Protein AF-V4Y9B8-F1 (afdb_monomer)

Sequence (144 aa):
MSGVIPLRSAVPSPQPTLTALTARNLDPNSALETAGVDHTDTDTQGETYLAVGPAAFPVFPDGAADLPHILSVPAREVNRDHAAVTVESRLTTAADVAIASDDDVRVETLLNVCFDLETWADVDVTGIRDQLEDESLDYSDGDH

Solvent-accessible surface area (backbone atoms only — not comparable to full-atom values): 9591 Å² total; per-residue (Å²): 140,83,85,83,80,87,91,81,85,84,86,75,85,84,84,86,79,96,78,71,88,80,64,84,85,65,63,83,69,64,65,61,81,62,77,78,70,83,45,70,48,63,50,101,85,69,52,77,42,81,51,81,56,98,67,73,65,86,63,79,60,92,73,52,87,47,47,68,65,71,65,66,58,80,86,78,89,72,67,57,69,63,49,44,57,53,47,51,58,51,48,52,56,50,48,56,52,22,63,78,62,72,36,61,72,53,37,56,52,49,46,54,49,39,55,48,33,46,71,74,64,77,38,91,45,62,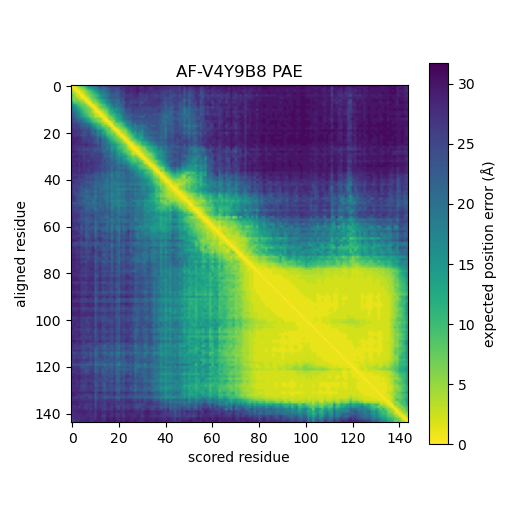75,60,38,53,56,44,48,56,57,59,48,60,64,67,79,71,78,135

Structure (mmCIF, N/CA/C/O backbone):
data_AF-V4Y9B8-F1
#
_entry.id   AF-V4Y9B8-F1
#
loop_
_atom_site.group_PDB
_atom_site.id
_atom_site.type_symbol
_atom_site.label_atom_id
_atom_site.label_alt_id
_atom_site.label_comp_id
_atom_site.label_asym_id
_atom_site.label_entity_id
_atom_site.label_seq_id
_atom_site.pdbx_PDB_ins_code
_atom_site.Cartn_x
_atom_site.Cartn_y
_atom_site.Cartn_z
_atom_site.occupancy
_atom_site.B_iso_or_equiv
_atom_site.auth_seq_id
_atom_site.auth_comp_id
_atom_site.auth_asym_id
_atom_site.auth_atom_id
_atom_site.pdbx_PDB_model_num
ATOM 1 N N . MET A 1 1 ? 37.904 -0.578 22.289 1.00 38.41 1 MET A N 1
ATOM 2 C CA . MET A 1 1 ? 37.659 0.491 21.299 1.00 38.41 1 MET A CA 1
ATOM 3 C C . MET A 1 1 ? 36.557 -0.004 20.381 1.00 38.41 1 MET A C 1
ATOM 5 O O . MET A 1 1 ? 36.817 -0.911 19.609 1.00 38.41 1 MET A O 1
ATOM 9 N N . SER A 1 2 ? 35.330 0.489 20.555 1.00 39.59 2 SER A N 1
ATOM 10 C CA . SER A 1 2 ? 34.170 0.106 19.739 1.00 39.59 2 SER A CA 1
ATOM 11 C C . SER A 1 2 ? 33.656 1.378 19.073 1.00 39.59 2 SER A C 1
ATOM 13 O O . SER A 1 2 ? 33.243 2.299 19.775 1.00 39.59 2 SER A O 1
ATOM 15 N N . GLY A 1 3 ? 33.810 1.479 17.753 1.00 41.56 3 GLY A N 1
ATOM 16 C CA . GLY A 1 3 ? 33.375 2.629 16.963 1.00 41.56 3 GLY A CA 1
ATOM 17 C C . GLY A 1 3 ? 31.967 2.390 16.436 1.00 41.56 3 GLY A C 1
ATOM 18 O O . GLY A 1 3 ? 31.754 1.475 15.647 1.00 41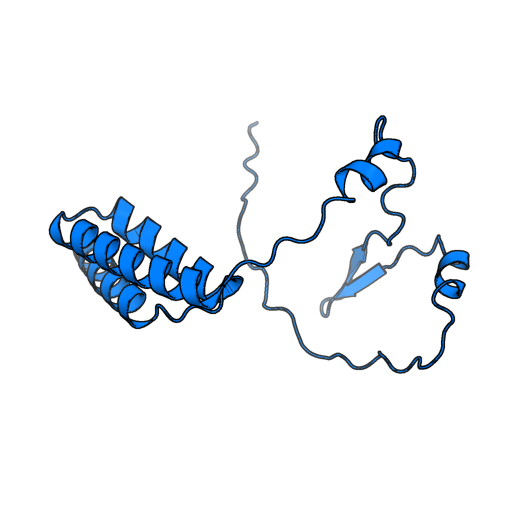.56 3 GLY A O 1
ATOM 19 N N . VAL A 1 4 ? 31.017 3.196 16.900 1.00 40.69 4 VAL A N 1
ATOM 20 C CA . VAL A 1 4 ? 29.637 3.244 16.410 1.00 40.69 4 VAL A CA 1
ATOM 21 C C . VAL A 1 4 ? 29.622 4.097 15.141 1.00 40.69 4 VAL A C 1
ATOM 23 O O . VAL A 1 4 ? 30.050 5.248 15.183 1.00 40.69 4 VAL A O 1
ATOM 26 N N . ILE A 1 5 ? 29.148 3.551 14.020 1.00 40.25 5 ILE A N 1
ATOM 27 C CA . ILE A 1 5 ? 28.872 4.323 12.800 1.00 40.25 5 ILE A CA 1
ATOM 28 C C . ILE A 1 5 ? 27.400 4.760 12.863 1.00 40.25 5 ILE A C 1
ATOM 30 O O . ILE A 1 5 ? 26.530 3.886 12.884 1.00 40.25 5 ILE A O 1
ATOM 34 N N . PRO A 1 6 ? 27.077 6.064 12.912 1.00 44.88 6 PRO A N 1
ATOM 35 C CA . PRO A 1 6 ? 25.692 6.512 12.861 1.00 44.88 6 PRO A CA 1
ATOM 36 C C . PRO A 1 6 ? 25.162 6.445 11.418 1.00 44.88 6 PRO A C 1
ATOM 38 O O . PRO A 1 6 ? 25.593 7.190 10.544 1.00 44.88 6 PRO A O 1
ATOM 41 N N . LEU A 1 7 ? 24.206 5.546 11.178 1.00 47.69 7 LEU A N 1
ATOM 42 C CA . LEU A 1 7 ? 23.386 5.473 9.964 1.00 47.69 7 LEU A CA 1
ATOM 43 C C . LEU A 1 7 ? 22.133 6.333 10.155 1.00 47.69 7 LEU A C 1
ATOM 45 O O . LEU A 1 7 ? 21.144 5.814 10.666 1.00 47.69 7 LEU A O 1
ATOM 49 N N . ARG A 1 8 ? 22.206 7.630 9.818 1.00 51.69 8 ARG A N 1
ATOM 50 C CA . ARG A 1 8 ? 21.090 8.506 9.379 1.00 51.69 8 ARG A CA 1
ATOM 51 C C . ARG A 1 8 ? 21.428 9.982 9.581 1.00 51.69 8 ARG A C 1
ATOM 53 O O . ARG A 1 8 ? 21.512 10.425 10.719 1.00 51.69 8 ARG A O 1
ATOM 60 N N . SER A 1 9 ? 21.563 10.740 8.494 1.00 39.38 9 SER A N 1
ATOM 61 C CA . SER A 1 9 ? 20.891 12.040 8.363 1.00 39.38 9 SER A CA 1
ATOM 62 C C . SER A 1 9 ? 21.044 12.611 6.949 1.00 39.38 9 SER A C 1
ATOM 64 O O . SER A 1 9 ? 22.152 12.674 6.426 1.00 39.38 9 SER A O 1
ATOM 66 N N . ALA A 1 10 ? 19.908 13.058 6.409 1.00 43.06 10 ALA A N 1
ATOM 67 C CA . ALA A 1 10 ? 19.720 14.016 5.319 1.00 43.06 10 ALA A CA 1
ATOM 68 C C . ALA A 1 10 ? 20.201 13.630 3.905 1.00 43.06 10 ALA A C 1
ATOM 70 O O . ALA A 1 10 ? 21.285 14.006 3.470 1.00 43.06 10 ALA A O 1
ATOM 71 N N . VAL A 1 11 ? 19.310 12.998 3.130 1.00 40.59 11 VAL A N 1
ATOM 72 C CA . VAL A 1 11 ? 19.284 13.168 1.667 1.00 40.59 11 VAL A CA 1
ATOM 73 C C . VAL A 1 11 ? 18.442 14.419 1.380 1.00 40.59 11 VAL A C 1
ATOM 75 O O . VAL A 1 11 ? 17.234 14.380 1.611 1.00 40.59 11 VAL A O 1
ATOM 78 N N . PRO A 1 12 ? 19.027 15.543 0.933 1.00 41.69 12 PRO A N 1
ATOM 79 C CA . PRO A 1 12 ? 18.244 16.648 0.397 1.00 41.69 12 PRO A CA 1
ATOM 80 C C . PRO A 1 12 ? 17.585 16.220 -0.921 1.00 41.69 12 PRO A C 1
ATOM 82 O O . PRO A 1 12 ? 18.183 15.512 -1.733 1.00 41.69 12 PRO A O 1
ATOM 85 N N . SER A 1 13 ? 16.337 16.641 -1.117 1.00 34.06 13 SER A N 1
ATOM 86 C CA . SER A 1 13 ? 15.506 16.336 -2.282 1.00 34.06 13 SER A CA 1
ATOM 87 C C . SER A 1 13 ? 16.245 16.637 -3.595 1.00 34.06 13 SER A C 1
ATOM 89 O O . SER A 1 13 ? 16.725 17.762 -3.764 1.00 34.06 13 SER A O 1
ATOM 91 N N . PRO A 1 14 ? 16.336 15.699 -4.554 1.00 48.22 14 PRO A N 1
ATOM 92 C CA . PRO A 1 14 ? 16.915 16.015 -5.844 1.00 48.22 14 PRO A CA 1
ATOM 93 C C . PRO A 1 14 ? 15.893 16.727 -6.754 1.00 48.22 14 PRO A C 1
ATOM 95 O O . PRO A 1 14 ? 14.748 16.295 -6.872 1.00 48.22 14 PRO A O 1
ATOM 98 N N . GLN A 1 15 ? 16.411 17.723 -7.490 1.00 46.97 15 GLN A N 1
ATOM 99 C CA . GLN A 1 15 ? 15.948 18.290 -8.777 1.00 46.97 15 GLN A CA 1
ATOM 100 C 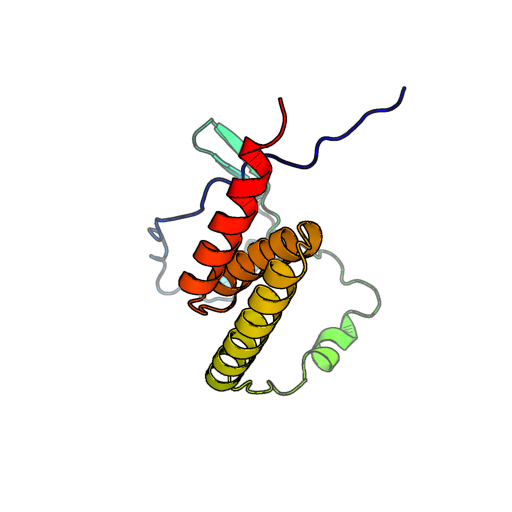C . GLN A 1 15 ? 15.054 19.554 -8.724 1.00 46.97 15 GLN A C 1
ATOM 102 O O . GLN A 1 15 ? 14.276 19.703 -7.786 1.00 46.97 15 GLN A O 1
ATOM 107 N N . PRO A 1 16 ? 15.118 20.476 -9.724 1.00 44.78 16 PRO A N 1
ATOM 108 C CA . PRO A 1 16 ? 15.600 20.280 -11.101 1.00 44.78 16 PRO A CA 1
ATOM 109 C C . PRO A 1 16 ? 16.668 21.293 -11.567 1.00 44.78 16 PRO A C 1
ATOM 111 O O . PRO A 1 16 ? 16.696 22.455 -11.177 1.00 44.78 16 PRO A O 1
ATOM 114 N N . THR A 1 17 ? 17.529 20.910 -12.507 1.00 32.59 17 THR A N 1
ATOM 115 C CA . THR A 1 17 ? 17.330 21.383 -13.883 1.00 32.59 17 THR A CA 1
ATOM 116 C C . THR A 1 17 ? 17.994 20.457 -14.897 1.00 32.59 17 THR A C 1
ATOM 118 O O . THR A 1 17 ? 19.209 20.416 -15.067 1.00 32.59 17 THR A O 1
ATOM 121 N N . LEU A 1 18 ? 17.123 19.779 -15.644 1.00 36.59 18 LEU A N 1
ATOM 122 C CA . LEU A 1 18 ? 17.330 19.261 -16.993 1.00 36.59 18 LEU A CA 1
ATOM 123 C C . LEU A 1 18 ? 17.711 20.399 -17.961 1.00 36.59 18 LEU A C 1
ATOM 125 O O . LEU A 1 18 ? 16.950 20.740 -18.863 1.00 36.59 18 LEU A O 1
ATOM 129 N N . THR A 1 19 ? 18.886 20.999 -17.796 1.00 36.19 19 THR A N 1
ATOM 130 C CA . THR A 1 19 ? 19.392 22.030 -18.714 1.00 36.19 19 THR A CA 1
ATOM 131 C C . THR A 1 19 ? 20.750 21.620 -19.262 1.00 36.19 19 THR A C 1
ATOM 133 O O . THR A 1 19 ? 21.713 22.362 -19.159 1.00 36.19 19 THR A O 1
ATOM 136 N N . ALA A 1 20 ? 20.839 20.422 -19.844 1.00 34.44 20 ALA A N 1
ATOM 137 C CA . ALA A 1 20 ? 21.904 20.102 -20.800 1.00 34.44 20 ALA A CA 1
ATOM 138 C C . ALA A 1 20 ? 21.630 18.847 -21.651 1.00 34.44 20 ALA A C 1
ATOM 140 O O . ALA A 1 20 ? 22.564 18.269 -22.193 1.00 34.44 20 ALA A O 1
ATOM 141 N N . LEU A 1 21 ? 20.373 18.431 -21.873 1.00 28.78 21 LEU A N 1
ATOM 142 C CA . LEU A 1 21 ? 20.070 17.472 -22.953 1.00 28.78 21 LEU A CA 1
ATOM 143 C C . LEU A 1 21 ? 20.004 18.184 -24.322 1.00 28.78 21 LEU A C 1
ATOM 145 O O . LEU A 1 21 ? 19.149 17.914 -25.161 1.00 28.78 21 LEU A O 1
ATOM 149 N N . THR A 1 22 ? 20.907 19.137 -24.551 1.00 37.03 22 THR A N 1
ATOM 150 C CA . THR A 1 22 ? 21.158 19.768 -25.851 1.00 37.03 22 THR A CA 1
ATOM 151 C C . THR A 1 22 ? 22.438 19.207 -26.450 1.00 37.03 22 THR A C 1
ATOM 153 O O . THR A 1 22 ? 23.356 19.932 -26.807 1.00 37.03 22 THR A O 1
ATOM 156 N N . ALA A 1 23 ? 22.468 17.891 -26.605 1.00 37.59 23 ALA A N 1
ATOM 157 C CA . ALA A 1 23 ? 23.236 17.244 -27.654 1.00 37.59 23 ALA A CA 1
ATOM 158 C C . ALA A 1 23 ? 22.269 16.331 -28.406 1.00 37.59 23 ALA A C 1
ATOM 160 O O . ALA A 1 23 ? 22.270 15.109 -28.281 1.00 37.59 23 ALA A O 1
ATOM 161 N N . ARG A 1 24 ? 21.364 16.961 -29.164 1.00 40.53 24 ARG A N 1
ATOM 162 C CA . ARG A 1 24 ? 20.661 16.254 -30.229 1.00 40.53 24 ARG A CA 1
ATOM 163 C C . ARG A 1 24 ? 21.732 15.695 -31.164 1.00 40.53 24 ARG A C 1
ATOM 165 O O . ARG A 1 24 ? 22.472 16.474 -31.755 1.00 40.53 24 ARG A O 1
ATOM 172 N N . ASN A 1 25 ? 21.732 14.374 -31.314 1.00 45.44 25 ASN A N 1
ATOM 173 C CA . ASN A 1 25 ? 22.509 13.619 -32.294 1.00 45.44 25 ASN A CA 1
ATOM 174 C C . ASN A 1 25 ? 23.978 13.345 -31.928 1.00 45.44 25 ASN A C 1
ATOM 176 O O . ASN A 1 25 ? 24.889 13.693 -32.675 1.00 45.44 25 ASN A O 1
ATOM 180 N N . LEU A 1 26 ? 24.201 12.670 -30.800 1.00 44.50 26 LEU A N 1
ATOM 181 C CA . LEU A 1 26 ? 25.376 11.815 -30.658 1.00 44.50 26 LEU A CA 1
ATOM 182 C C . LEU A 1 26 ? 24.919 10.370 -30.818 1.00 44.50 26 LEU A C 1
ATOM 184 O O . LEU A 1 26 ? 23.963 9.935 -30.177 1.00 44.50 26 LEU A O 1
ATOM 188 N N . ASP A 1 27 ? 25.594 9.665 -31.718 1.00 44.25 27 ASP A N 1
ATOM 189 C CA . ASP A 1 27 ? 25.468 8.227 -31.899 1.00 44.25 27 ASP A CA 1
ATOM 190 C C . ASP A 1 27 ? 25.595 7.569 -30.511 1.00 44.25 27 ASP A C 1
ATOM 192 O O . ASP A 1 27 ? 26.590 7.839 -29.829 1.00 44.25 27 ASP A O 1
ATOM 196 N N . PRO A 1 28 ? 24.636 6.756 -30.034 1.00 46.44 28 PRO A N 1
ATOM 197 C CA . PRO A 1 28 ? 24.682 6.190 -28.681 1.00 46.44 28 PRO A CA 1
ATOM 198 C C . PRO A 1 28 ? 25.938 5.336 -28.433 1.00 46.44 28 PRO A C 1
ATOM 200 O O . PRO A 1 28 ? 26.329 5.143 -27.286 1.00 46.44 28 PRO A O 1
ATOM 203 N N . ASN A 1 29 ? 26.618 4.894 -29.499 1.00 43.62 29 ASN A N 1
ATOM 204 C CA . ASN A 1 29 ? 27.901 4.192 -29.424 1.00 43.62 29 ASN A CA 1
ATOM 205 C C . ASN A 1 29 ? 29.142 5.099 -29.358 1.00 43.62 29 ASN A C 1
ATOM 207 O O . ASN A 1 29 ? 30.217 4.616 -29.017 1.00 43.62 29 ASN A O 1
ATOM 211 N N . SER A 1 30 ? 29.031 6.400 -29.640 1.00 44.75 30 SER A N 1
ATOM 212 C CA . SER A 1 30 ? 30.165 7.337 -29.549 1.00 44.75 30 SER A CA 1
ATOM 213 C C . SER A 1 30 ? 30.600 7.624 -28.107 1.00 44.75 30 SER A C 1
ATOM 215 O O . SER A 1 30 ? 31.757 7.953 -27.862 1.00 44.75 30 SER A O 1
ATOM 217 N N . ALA A 1 31 ? 29.708 7.417 -27.133 1.00 42.44 31 ALA A N 1
ATOM 218 C CA . ALA A 1 31 ? 30.040 7.488 -25.710 1.00 42.44 31 ALA A CA 1
ATOM 219 C C . ALA A 1 31 ? 30.926 6.315 -25.242 1.00 42.44 31 ALA A C 1
ATOM 221 O O . ALA A 1 31 ? 31.536 6.400 -24.178 1.00 42.44 31 ALA A O 1
ATOM 222 N N . LEU A 1 32 ? 31.024 5.234 -26.028 1.00 43.84 32 LEU A N 1
ATOM 223 C CA . LEU A 1 32 ? 31.776 4.036 -25.654 1.00 43.84 32 LEU A CA 1
ATOM 224 C C . LEU A 1 32 ? 33.298 4.213 -25.808 1.00 43.84 32 LEU A C 1
ATOM 226 O O . LEU A 1 32 ? 34.055 3.553 -25.103 1.00 43.84 32 LEU A O 1
ATOM 230 N N . GLU A 1 33 ? 33.765 5.121 -26.674 1.00 40.38 33 GLU A N 1
ATOM 231 C CA . GLU A 1 33 ? 35.210 5.355 -26.867 1.00 40.38 33 GLU A CA 1
ATOM 232 C C . GLU A 1 33 ? 35.849 6.236 -25.777 1.00 40.38 33 GLU A C 1
ATOM 234 O O . GLU A 1 33 ? 37.070 6.268 -25.647 1.00 40.38 33 GLU A O 1
ATOM 239 N N . THR A 1 34 ? 35.043 6.877 -24.924 1.00 41.66 34 THR A N 1
ATOM 240 C CA . THR A 1 34 ? 35.506 7.686 -23.776 1.00 41.66 34 THR A CA 1
ATOM 241 C C . THR A 1 34 ? 35.374 6.900 -22.460 1.00 41.66 34 THR A C 1
ATOM 243 O O . THR A 1 34 ? 35.066 7.438 -21.400 1.00 41.66 34 THR A O 1
ATOM 246 N N . ALA A 1 35 ? 35.573 5.581 -22.497 1.00 43.62 35 ALA A N 1
ATOM 247 C CA . ALA A 1 35 ? 35.516 4.721 -21.315 1.00 43.62 35 ALA A CA 1
ATOM 248 C C . ALA A 1 35 ? 36.812 4.832 -20.490 1.00 43.62 35 ALA A C 1
ATOM 250 O O . ALA A 1 35 ? 37.677 3.961 -20.524 1.00 43.62 35 ALA A O 1
ATOM 251 N N . GLY A 1 36 ? 36.971 5.938 -19.768 1.00 45.53 36 GLY A N 1
ATOM 252 C CA . GLY A 1 36 ? 38.106 6.117 -18.858 1.00 45.53 36 GLY A CA 1
ATOM 253 C C . GLY A 1 36 ? 38.196 7.475 -18.171 1.00 45.53 36 GLY A C 1
ATOM 254 O O . GLY A 1 36 ? 39.222 7.767 -17.564 1.00 45.53 36 GLY A O 1
ATOM 255 N N . VAL A 1 37 ? 37.170 8.321 -18.279 1.00 46.16 37 VAL A N 1
ATOM 256 C CA . VAL A 1 37 ? 37.163 9.616 -17.597 1.00 46.16 37 VAL A CA 1
ATOM 257 C C . VAL A 1 37 ? 36.428 9.446 -16.276 1.00 46.16 37 VAL A C 1
ATOM 259 O O . VAL A 1 37 ? 35.223 9.211 -16.256 1.00 46.16 37 VAL A O 1
ATOM 262 N N . ASP A 1 38 ? 37.189 9.523 -15.189 1.00 51.84 38 ASP A N 1
ATOM 263 C CA . ASP A 1 38 ? 36.686 9.704 -13.832 1.00 51.84 38 ASP A CA 1
ATOM 264 C C . ASP A 1 38 ? 35.742 10.917 -13.819 1.00 51.84 38 ASP A C 1
ATOM 266 O O . ASP A 1 38 ? 36.167 12.039 -14.111 1.00 51.84 38 ASP A O 1
ATOM 270 N N . HIS A 1 39 ? 34.442 10.696 -13.606 1.00 55.44 39 HIS A N 1
ATOM 271 C CA . HIS A 1 39 ? 33.479 11.791 -13.573 1.00 55.44 39 HIS A CA 1
ATOM 272 C C . HIS A 1 39 ? 33.460 12.362 -12.159 1.00 55.44 39 HIS A C 1
ATOM 274 O O . HIS A 1 39 ? 32.738 11.883 -11.284 1.00 55.44 39 HIS A O 1
ATOM 280 N N . THR A 1 40 ? 34.307 13.365 -11.942 1.00 52.41 40 THR A N 1
ATOM 281 C CA . THR A 1 40 ? 34.297 14.169 -10.725 1.00 52.41 40 THR A CA 1
ATOM 282 C C . THR A 1 40 ? 33.184 15.202 -10.832 1.00 52.41 40 THR A C 1
ATOM 284 O O . THR A 1 40 ? 33.325 16.182 -11.569 1.00 52.41 40 THR A O 1
ATOM 287 N N . ASP A 1 41 ? 32.087 14.982 -10.116 1.00 57.50 41 ASP A N 1
ATOM 288 C CA . ASP A 1 41 ? 31.072 16.015 -9.916 1.00 57.50 41 ASP A CA 1
ATOM 289 C C . ASP A 1 41 ? 31.427 16.812 -8.657 1.00 57.50 41 ASP A C 1
ATOM 291 O O . ASP A 1 41 ? 31.969 16.258 -7.699 1.00 57.50 41 ASP A O 1
ATOM 295 N N . THR A 1 42 ? 31.197 18.120 -8.662 1.00 55.00 42 THR A N 1
ATOM 296 C CA . THR A 1 42 ? 31.521 18.984 -7.518 1.00 55.00 42 THR A CA 1
ATOM 297 C C . THR A 1 42 ? 30.247 19.631 -7.016 1.00 55.00 42 THR A C 1
ATOM 299 O O . THR A 1 42 ? 29.537 20.267 -7.796 1.00 55.00 42 THR A O 1
ATOM 302 N N . ASP A 1 43 ? 29.944 19.482 -5.728 1.00 62.22 43 ASP A N 1
ATOM 303 C CA . ASP A 1 43 ? 28.744 20.101 -5.173 1.00 62.22 43 ASP A CA 1
ATOM 304 C C . ASP A 1 43 ? 28.884 21.625 -5.026 1.00 62.22 43 ASP A C 1
ATOM 306 O O . ASP A 1 43 ? 29.931 22.239 -5.252 1.00 62.22 43 ASP A O 1
ATOM 310 N N . THR A 1 44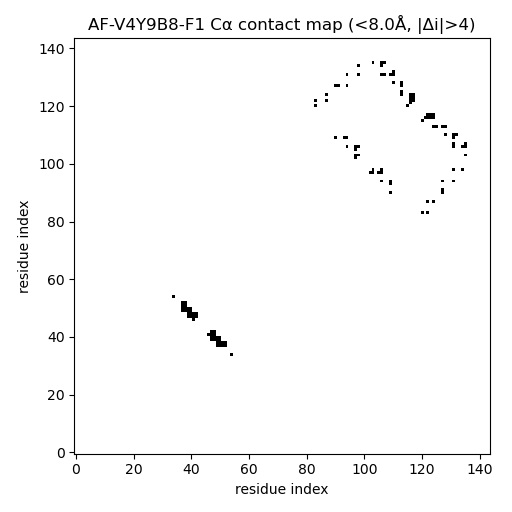 ? 27.797 22.264 -4.599 1.00 58.22 44 THR A N 1
ATOM 311 C CA . THR A 1 44 ? 27.745 23.712 -4.361 1.00 58.22 44 THR A CA 1
ATOM 312 C C . THR A 1 44 ? 28.676 24.205 -3.247 1.00 58.22 44 THR A C 1
ATOM 314 O O . THR A 1 44 ? 28.851 25.415 -3.109 1.00 58.22 44 THR A O 1
ATOM 317 N N . GLN A 1 45 ? 29.249 23.304 -2.445 1.00 69.56 45 GLN A N 1
ATOM 318 C CA . GLN A 1 45 ? 30.212 23.603 -1.384 1.00 69.56 45 GLN A CA 1
ATOM 319 C C . GLN A 1 45 ? 31.661 23.284 -1.790 1.00 69.56 45 GLN A C 1
ATOM 321 O O . GLN A 1 45 ? 32.579 23.543 -1.012 1.00 69.56 45 GLN A O 1
ATOM 326 N N . GLY A 1 46 ? 31.889 22.821 -3.024 1.00 63.44 46 GLY A N 1
ATOM 327 C CA . GLY A 1 46 ? 33.222 22.531 -3.549 1.00 63.44 46 GLY A CA 1
ATOM 328 C C . GLY A 1 46 ? 33.722 21.120 -3.240 1.00 63.44 46 GLY A C 1
ATOM 329 O O . GLY A 1 46 ? 34.889 20.829 -3.512 1.00 63.44 46 GLY A O 1
ATOM 330 N N . GLU A 1 47 ? 32.874 20.248 -2.694 1.00 71.12 47 GLU A N 1
ATOM 331 C CA . GLU A 1 47 ? 33.233 18.863 -2.396 1.00 71.12 47 GLU A CA 1
ATOM 332 C C . GLU A 1 47 ? 33.192 18.023 -3.673 1.00 71.12 47 GLU A C 1
ATOM 334 O O . GLU A 1 47 ? 32.225 18.061 -4.435 1.00 71.12 47 GLU A O 1
ATOM 339 N N . THR A 1 48 ? 34.269 17.279 -3.928 1.00 75.88 48 THR A N 1
ATOM 340 C CA . THR A 1 48 ? 34.417 16.454 -5.135 1.00 75.88 48 THR A CA 1
ATOM 341 C C . THR A 1 48 ? 33.902 15.038 -4.885 1.00 75.88 48 THR A C 1
ATOM 343 O O . THR A 1 48 ? 34.426 14.321 -4.032 1.00 75.88 48 THR A O 1
ATOM 346 N N . TYR A 1 49 ? 32.924 14.609 -5.678 1.00 68.25 49 TYR A N 1
ATOM 347 C CA . TYR A 1 49 ? 32.327 13.279 -5.644 1.00 68.25 49 TYR A CA 1
ATOM 348 C C . TYR A 1 49 ? 32.723 12.481 -6.887 1.00 68.25 49 TYR A C 1
ATOM 350 O O . TYR A 1 49 ? 32.617 12.968 -8.011 1.00 68.25 49 TYR A O 1
ATOM 358 N N . LEU A 1 50 ? 33.152 11.232 -6.689 1.00 73.62 50 LEU A N 1
ATOM 359 C CA . LEU A 1 50 ? 33.360 10.288 -7.786 1.00 73.62 50 LEU A CA 1
ATOM 360 C C . LEU A 1 50 ? 32.058 9.540 -8.073 1.00 73.62 50 LEU A C 1
ATOM 362 O O . LEU A 1 50 ? 31.585 8.763 -7.239 1.00 73.62 50 LEU A O 1
ATOM 366 N N . ALA A 1 51 ? 31.513 9.725 -9.273 1.00 68.69 51 ALA A N 1
ATOM 367 C CA . ALA A 1 51 ? 30.467 8.858 -9.797 1.00 68.69 51 ALA A CA 1
ATOM 368 C C . ALA A 1 51 ? 31.105 7.727 -10.612 1.00 68.69 51 ALA A C 1
ATOM 370 O O . ALA A 1 51 ? 31.875 7.966 -11.544 1.00 68.69 51 ALA A O 1
ATOM 371 N N . VAL A 1 52 ? 30.768 6.476 -10.289 1.00 75.31 52 VAL A N 1
ATOM 372 C CA . VAL A 1 52 ? 31.225 5.347 -11.103 1.00 75.31 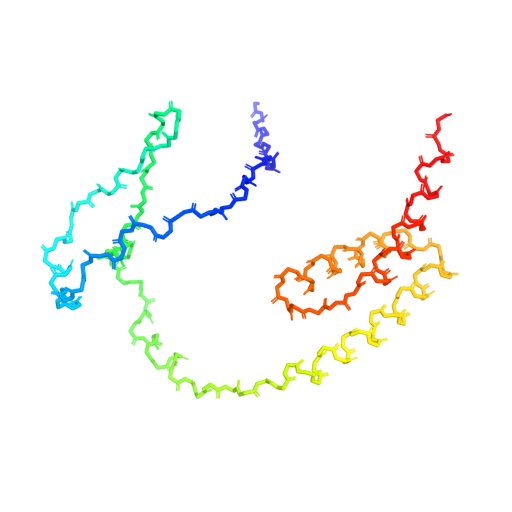52 VAL A CA 1
ATOM 373 C C . VAL A 1 52 ? 30.473 5.374 -12.433 1.00 75.31 52 VAL A C 1
ATOM 375 O O . VAL A 1 52 ? 29.244 5.359 -12.465 1.00 75.31 52 VAL A O 1
ATOM 378 N N . GLY A 1 53 ? 31.217 5.426 -13.538 1.00 66.62 53 GLY A N 1
ATOM 379 C CA . GLY A 1 53 ? 30.646 5.388 -14.882 1.00 66.62 53 GLY A CA 1
ATOM 380 C C . GLY A 1 53 ? 29.948 4.055 -15.207 1.00 66.62 53 GLY A C 1
ATOM 381 O O . GLY A 1 53 ? 30.077 3.078 -14.469 1.00 66.62 53 GLY A O 1
ATOM 382 N N . PRO A 1 54 ? 29.255 3.958 -16.357 1.00 62.56 54 PRO A N 1
ATOM 383 C CA . PRO A 1 54 ? 28.484 2.770 -16.758 1.00 62.56 54 PRO A CA 1
ATOM 384 C C . PRO A 1 54 ? 29.318 1.480 -16.900 1.00 62.56 54 PRO A C 1
ATOM 386 O O . PRO A 1 54 ? 28.760 0.389 -16.950 1.00 62.56 54 PRO A O 1
ATOM 389 N N . ALA A 1 55 ? 30.651 1.586 -16.916 1.00 60.75 55 ALA A N 1
ATOM 390 C CA . ALA A 1 55 ? 31.593 0.467 -16.876 1.00 60.75 55 ALA A CA 1
ATOM 391 C C . ALA A 1 55 ? 31.990 0.038 -15.443 1.00 60.75 55 ALA A C 1
ATOM 393 O O . ALA A 1 55 ? 33.037 -0.577 -15.252 1.00 60.75 55 ALA A O 1
ATOM 394 N N . ALA A 1 56 ? 31.166 0.340 -14.431 1.00 68.69 56 ALA A N 1
ATOM 395 C CA . ALA A 1 56 ? 31.382 -0.008 -13.019 1.00 68.69 56 ALA A CA 1
ATOM 396 C C . ALA A 1 56 ? 31.653 -1.503 -12.750 1.00 68.69 56 ALA A C 1
ATOM 398 O O . ALA A 1 56 ? 32.166 -1.854 -11.689 1.00 68.69 56 ALA A O 1
ATOM 399 N N . PHE A 1 57 ? 31.333 -2.376 -13.710 1.00 64.44 57 PHE A N 1
ATOM 400 C CA . PHE A 1 57 ? 31.708 -3.787 -13.726 1.00 64.44 57 PHE A CA 1
ATOM 401 C C . PHE A 1 57 ? 32.859 -4.021 -14.722 1.00 64.44 57 PHE A C 1
ATOM 403 O O . PHE A 1 57 ? 32.612 -4.459 -15.846 1.00 64.44 57 PHE A O 1
ATOM 410 N N . PRO A 1 58 ? 34.124 -3.745 -14.347 1.00 70.25 58 PRO A N 1
ATOM 411 C CA . PRO A 1 58 ? 35.272 -3.932 -15.239 1.00 70.25 58 PRO A CA 1
ATOM 412 C C . PRO A 1 58 ? 35.508 -5.404 -15.607 1.00 70.25 58 PRO A C 1
ATOM 414 O O . PRO A 1 58 ? 36.125 -5.700 -16.628 1.00 70.25 58 PRO A O 1
ATOM 417 N N . VAL A 1 59 ? 35.011 -6.333 -14.786 1.00 73.38 59 VAL A N 1
ATOM 418 C CA . VAL A 1 59 ? 34.997 -7.770 -15.060 1.00 73.38 59 VAL A CA 1
ATOM 419 C C . VAL A 1 59 ? 33.622 -8.303 -14.682 1.00 73.38 59 VAL A C 1
ATOM 421 O O . VAL A 1 59 ? 33.098 -7.992 -13.612 1.00 73.38 59 VAL A O 1
ATOM 424 N N . PHE A 1 60 ? 33.035 -9.106 -15.565 1.00 71.56 60 PHE A N 1
ATOM 425 C CA . PHE A 1 60 ? 31.785 -9.791 -15.278 1.00 71.56 60 PHE A CA 1
ATOM 426 C C . PHE A 1 60 ? 31.994 -10.845 -14.181 1.00 71.56 60 PHE A C 1
ATOM 428 O O . PHE A 1 60 ? 32.947 -11.620 -14.273 1.00 71.56 60 PHE A O 1
ATOM 435 N N . PRO A 1 61 ? 31.123 -10.907 -13.159 1.00 77.88 61 PRO A N 1
ATOM 436 C CA . PRO A 1 61 ? 31.192 -11.969 -12.166 1.00 77.88 61 PRO A CA 1
ATOM 437 C C . PRO A 1 61 ? 30.932 -13.338 -12.809 1.00 77.88 61 PRO A C 1
ATOM 439 O O . PRO A 1 61 ? 30.224 -13.445 -13.817 1.00 77.88 61 PRO A O 1
ATOM 442 N N . ASP A 1 62 ? 31.479 -14.396 -12.207 1.00 80.38 62 ASP A N 1
ATOM 443 C CA . ASP A 1 62 ? 31.193 -15.771 -12.618 1.00 80.38 62 ASP A CA 1
ATOM 444 C C . ASP A 1 62 ? 29.671 -16.002 -12.647 1.00 80.38 62 ASP A C 1
ATOM 446 O O . ASP A 1 62 ? 28.959 -15.699 -11.689 1.00 80.38 62 ASP A O 1
ATOM 450 N N . GLY A 1 63 ? 29.156 -16.503 -13.774 1.00 74.69 63 GLY A N 1
ATOM 451 C CA . GLY A 1 63 ? 27.717 -16.706 -13.995 1.00 74.69 63 GLY A CA 1
ATOM 452 C C . GLY A 1 63 ? 26.970 -15.532 -14.644 1.00 74.69 63 GLY A C 1
ATOM 453 O O . GLY A 1 63 ? 25.815 -15.699 -15.028 1.00 74.69 63 GLY A O 1
ATOM 454 N N . ALA A 1 64 ? 27.608 -14.378 -14.874 1.00 80.19 64 ALA A N 1
ATOM 455 C CA . ALA A 1 64 ? 26.958 -13.246 -15.547 1.00 80.19 64 ALA A CA 1
ATOM 456 C C . ALA A 1 64 ? 26.570 -13.519 -17.013 1.00 80.19 64 ALA A C 1
ATOM 458 O O . ALA A 1 64 ? 25.706 -12.837 -17.559 1.00 80.19 64 ALA A O 1
ATOM 459 N N . ALA A 1 65 ? 27.178 -14.527 -17.648 1.00 80.25 65 ALA A N 1
ATOM 460 C CA . ALA A 1 65 ? 26.844 -14.942 -19.011 1.00 80.25 65 ALA A CA 1
ATOM 461 C C . ALA A 1 65 ? 25.383 -15.406 -19.161 1.00 80.25 65 ALA A C 1
ATOM 463 O O . ALA A 1 65 ? 24.853 -15.371 -20.268 1.00 80.25 65 ALA A O 1
ATOM 464 N N . ASP A 1 66 ? 24.733 -15.807 -18.064 1.00 84.75 66 ASP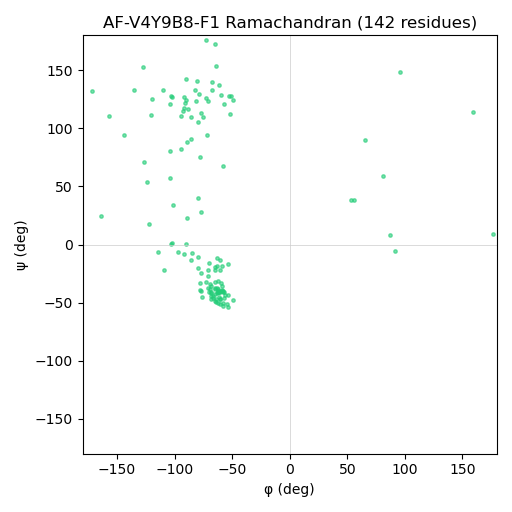 A N 1
ATOM 465 C CA . ASP A 1 66 ? 23.336 -16.249 -18.056 1.00 84.75 66 ASP A CA 1
ATOM 466 C C . ASP A 1 66 ? 22.343 -15.106 -17.778 1.00 84.75 66 ASP A C 1
ATOM 468 O O . ASP A 1 66 ? 21.140 -15.273 -17.954 1.00 84.75 66 ASP A O 1
ATOM 472 N N . LEU A 1 67 ? 22.819 -13.905 -17.409 1.00 81.44 67 LEU A N 1
ATOM 473 C CA . LEU A 1 67 ? 21.954 -12.738 -17.186 1.00 81.44 67 LEU A CA 1
ATOM 474 C C . LEU A 1 67 ? 21.037 -12.427 -18.377 1.00 81.44 67 LEU A C 1
ATOM 476 O O . LEU A 1 67 ? 19.857 -12.185 -18.137 1.00 81.44 67 LEU A O 1
ATOM 480 N N . PRO A 1 68 ? 21.490 -12.468 -19.647 1.00 79.19 68 PRO A N 1
ATOM 481 C CA . PRO A 1 68 ? 20.592 -12.268 -20.777 1.00 79.19 68 PRO A CA 1
ATOM 482 C C . PRO A 1 68 ? 19.451 -13.287 -20.802 1.00 79.19 68 PRO A C 1
ATOM 484 O O . PRO A 1 68 ? 18.333 -12.921 -21.145 1.00 79.19 68 PRO A O 1
ATOM 487 N N . HIS A 1 69 ? 19.695 -14.538 -20.401 1.00 78.00 69 HIS A N 1
ATOM 488 C CA . HIS A 1 69 ? 18.672 -15.581 -20.342 1.00 78.00 69 HIS A CA 1
ATOM 489 C C . HIS A 1 69 ? 17.756 -15.434 -19.116 1.00 78.00 69 HIS A C 1
ATOM 491 O O . HIS A 1 69 ? 16.542 -15.560 -19.267 1.00 78.00 69 HIS A O 1
ATOM 497 N N . ILE A 1 70 ? 18.292 -15.072 -17.944 1.00 77.56 70 ILE A N 1
ATOM 498 C CA . ILE A 1 70 ? 17.515 -14.760 -16.727 1.00 77.56 70 ILE A CA 1
ATOM 499 C C . ILE A 1 70 ? 16.593 -13.552 -16.950 1.00 77.56 70 ILE A C 1
ATOM 501 O O . ILE A 1 70 ? 15.448 -13.545 -16.501 1.00 77.56 70 ILE A O 1
ATOM 505 N N . LEU A 1 71 ? 17.077 -12.535 -17.664 1.00 79.50 71 LEU A N 1
ATOM 506 C CA . LEU A 1 71 ? 16.331 -11.313 -17.968 1.00 79.50 71 LEU A CA 1
ATOM 507 C C . LEU A 1 71 ? 15.437 -11.447 -19.212 1.00 79.50 71 LEU A C 1
ATOM 509 O O . LEU A 1 71 ? 14.617 -10.568 -19.460 1.00 79.50 71 LEU A O 1
ATOM 513 N N . SER A 1 72 ? 15.522 -12.556 -19.960 1.00 79.62 72 SER A N 1
ATOM 514 C CA . SER A 1 72 ? 14.648 -12.869 -21.109 1.00 79.62 72 SER A CA 1
ATOM 515 C C . SER A 1 72 ? 13.257 -13.367 -20.691 1.00 79.62 72 SER A C 1
ATOM 517 O O . SER A 1 72 ? 12.610 -14.134 -21.408 1.00 79.62 72 SER A O 1
ATOM 519 N N . VAL A 1 73 ? 12.777 -12.951 -19.521 1.00 83.38 73 VAL A N 1
ATOM 520 C CA . VAL A 1 73 ? 11.405 -13.211 -19.091 1.00 83.38 73 VAL A CA 1
ATOM 521 C C . VAL A 1 73 ? 10.468 -12.176 -19.720 1.00 83.38 73 VAL A C 1
ATOM 523 O O . VAL A 1 73 ? 10.766 -10.981 -19.695 1.00 83.38 73 VAL A O 1
ATOM 526 N N . PRO A 1 74 ? 9.327 -12.592 -20.299 1.00 82.50 74 PRO A N 1
ATOM 527 C CA . PRO A 1 74 ? 8.357 -11.645 -20.825 1.00 82.50 74 PRO A CA 1
ATOM 528 C C . PRO A 1 74 ? 7.834 -10.754 -19.696 1.00 82.50 74 PRO A C 1
ATOM 530 O O . PRO A 1 74 ? 7.523 -11.234 -18.602 1.00 82.50 74 PRO A O 1
ATOM 533 N N . ALA A 1 75 ? 7.720 -9.455 -19.972 1.00 80.94 75 ALA A N 1
ATOM 534 C CA . ALA A 1 75 ? 7.150 -8.512 -19.024 1.00 80.94 75 ALA A CA 1
ATOM 535 C C . ALA A 1 75 ? 5.708 -8.920 -18.697 1.00 80.94 75 ALA A C 1
ATOM 537 O O . ALA A 1 75 ? 4.887 -9.143 -19.589 1.00 80.94 75 ALA A O 1
ATOM 538 N N . ARG A 1 76 ? 5.399 -9.026 -17.404 1.00 84.00 76 ARG A N 1
ATOM 539 C CA . ARG A 1 76 ? 4.034 -9.248 -16.936 1.00 84.00 76 ARG A CA 1
ATOM 540 C C . ARG A 1 76 ? 3.375 -7.900 -16.700 1.00 84.00 76 ARG A C 1
ATOM 542 O O . ARG A 1 76 ? 3.864 -7.108 -15.899 1.00 84.00 76 ARG A O 1
ATOM 549 N N . GLU A 1 77 ? 2.240 -7.674 -17.346 1.00 86.69 77 GLU A N 1
ATOM 550 C CA . GLU A 1 77 ? 1.405 -6.524 -17.025 1.00 86.69 77 GLU A CA 1
ATOM 551 C C . GLU A 1 77 ? 0.709 -6.755 -15.681 1.00 86.69 77 GLU A C 1
ATOM 553 O O . GLU A 1 77 ? 0.058 -7.778 -15.445 1.00 86.69 77 GLU A O 1
ATOM 558 N N . VAL A 1 78 ? 0.890 -5.798 -14.775 1.00 87.31 78 VAL A N 1
ATOM 559 C CA . VAL A 1 78 ? 0.185 -5.735 -13.497 1.00 87.31 78 VAL A CA 1
ATOM 560 C C . VAL A 1 78 ? -0.902 -4.683 -13.644 1.00 87.31 78 VAL A C 1
ATOM 562 O O . VAL A 1 78 ? -0.612 -3.545 -14.010 1.00 87.31 78 VAL A O 1
ATOM 565 N N . ASN A 1 79 ? -2.146 -5.051 -13.337 1.00 91.75 79 ASN A N 1
ATOM 566 C CA . ASN A 1 79 ? -3.234 -4.086 -13.238 1.00 91.75 79 ASN A CA 1
ATOM 567 C C . ASN A 1 79 ? -3.036 -3.254 -11.960 1.00 91.75 79 ASN A C 1
ATOM 569 O O . ASN A 1 79 ? -3.398 -3.696 -10.866 1.00 91.75 79 ASN A O 1
ATOM 573 N N . ARG A 1 80 ? -2.392 -2.090 -12.105 1.00 91.00 80 ARG A N 1
ATOM 574 C CA . ARG A 1 80 ? -2.053 -1.212 -10.979 1.00 91.00 80 ARG A CA 1
ATOM 575 C C . ARG A 1 80 ? -3.284 -0.577 -10.346 1.00 91.00 80 ARG A C 1
ATOM 577 O O . ARG A 1 80 ? -3.334 -0.528 -9.127 1.00 91.00 80 ARG A O 1
ATOM 584 N N . ASP A 1 81 ? -4.298 -0.233 -11.132 1.00 91.56 81 ASP A N 1
ATOM 585 C CA . ASP A 1 81 ? -5.548 0.338 -10.615 1.00 91.56 81 ASP A CA 1
ATOM 586 C C . ASP A 1 81 ? -6.256 -0.649 -9.678 1.00 91.56 81 ASP A C 1
ATOM 588 O O . ASP A 1 81 ? -6.656 -0.314 -8.565 1.00 91.56 81 ASP A O 1
ATOM 592 N N . HIS A 1 82 ? -6.342 -1.919 -10.085 1.00 95.00 82 HIS A N 1
ATOM 593 C CA . HIS A 1 82 ? -6.906 -2.964 -9.235 1.00 95.00 82 HIS A CA 1
ATOM 594 C C . HIS A 1 82 ? -6.054 -3.203 -7.978 1.00 95.00 82 HIS A C 1
ATOM 596 O O . HIS A 1 82 ? -6.590 -3.480 -6.901 1.00 95.00 82 HIS A O 1
ATOM 602 N N . ALA A 1 83 ? -4.725 -3.134 -8.102 1.00 93.50 83 ALA A N 1
ATOM 603 C CA . ALA A 1 83 ? -3.829 -3.259 -6.958 1.00 93.50 83 ALA A CA 1
ATOM 604 C C . ALA A 1 83 ? -4.018 -2.100 -5.967 1.00 93.50 83 ALA A C 1
ATOM 606 O O . ALA A 1 83 ? -4.120 -2.373 -4.774 1.00 93.50 83 ALA A O 1
ATOM 607 N N . ALA A 1 84 ? -4.151 -0.861 -6.452 1.00 94.62 84 ALA A N 1
ATOM 608 C CA . ALA A 1 84 ? -4.386 0.331 -5.640 1.00 94.62 84 ALA A CA 1
ATOM 609 C C . ALA A 1 84 ? -5.669 0.196 -4.809 1.00 94.62 84 ALA A C 1
ATOM 611 O O . ALA A 1 84 ? -5.600 0.225 -3.584 1.00 94.62 84 ALA A O 1
ATOM 612 N N . VAL A 1 85 ? -6.801 -0.120 -5.451 1.00 95.44 85 VAL A N 1
ATOM 613 C CA . VAL A 1 85 ? -8.091 -0.337 -4.761 1.00 95.44 85 VAL A CA 1
ATOM 614 C C . VAL A 1 85 ? -7.996 -1.451 -3.712 1.00 95.44 85 VAL A C 1
ATOM 616 O O . VAL A 1 85 ? -8.552 -1.362 -2.617 1.00 95.44 85 VAL A O 1
ATOM 619 N N . THR A 1 86 ? -7.280 -2.532 -4.035 1.00 96.88 86 THR A N 1
ATOM 620 C CA . THR A 1 86 ? -7.108 -3.656 -3.103 1.00 96.88 86 THR A CA 1
ATOM 621 C C . THR A 1 86 ? -6.258 -3.264 -1.896 1.00 96.88 86 THR A C 1
ATOM 623 O O . THR A 1 86 ? -6.541 -3.702 -0.780 1.00 96.88 86 THR A O 1
ATOM 626 N N . VAL A 1 87 ? -5.193 -2.493 -2.116 1.00 96.94 87 VAL A N 1
ATOM 627 C CA . VAL A 1 87 ? -4.302 -2.027 -1.053 1.00 96.94 87 VAL A CA 1
ATOM 628 C C . VAL A 1 87 ? -5.024 -1.034 -0.158 1.00 96.94 87 VAL A C 1
ATOM 630 O O . VAL A 1 87 ? -5.000 -1.242 1.048 1.00 96.94 87 VAL A O 1
ATOM 633 N N . GLU A 1 88 ? -5.720 -0.050 -0.725 1.00 96.50 88 GLU A N 1
ATOM 634 C CA . GLU A 1 88 ? -6.515 0.931 0.020 1.00 96.50 88 GLU A CA 1
ATOM 635 C C . GLU A 1 88 ? -7.504 0.226 0.960 1.00 96.50 88 GLU A C 1
ATOM 637 O O . GLU A 1 88 ? -7.435 0.392 2.173 1.00 96.50 88 GLU A O 1
ATOM 642 N N . SER A 1 89 ? -8.323 -0.694 0.434 1.00 97.31 89 SER A N 1
ATOM 643 C CA . SER A 1 89 ? -9.295 -1.446 1.242 1.00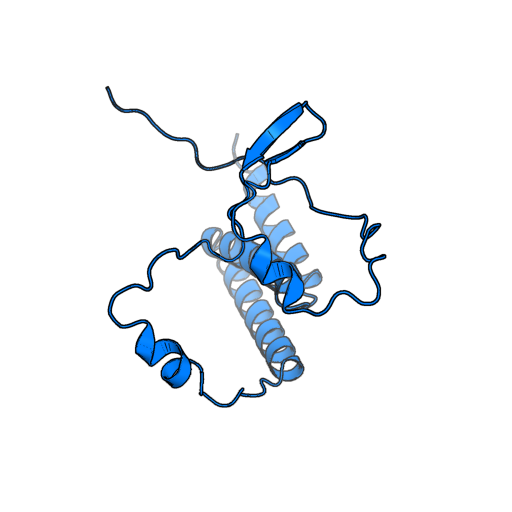 97.31 89 SER A CA 1
ATOM 644 C C . SER A 1 89 ? -8.652 -2.250 2.384 1.00 97.31 89 SER A C 1
ATOM 646 O O . SER A 1 89 ? -9.188 -2.317 3.498 1.00 97.31 89 SER A O 1
ATOM 648 N N . ARG A 1 90 ? -7.495 -2.875 2.129 1.00 97.88 90 ARG A N 1
ATOM 649 C CA . ARG A 1 90 ? -6.758 -3.630 3.155 1.00 97.88 90 ARG A CA 1
ATOM 650 C C . ARG A 1 90 ? -6.121 -2.713 4.186 1.00 97.88 90 ARG A C 1
ATOM 652 O O . ARG A 1 90 ? -6.083 -3.082 5.357 1.00 97.88 90 ARG A O 1
ATOM 659 N N . LEU A 1 91 ? -5.614 -1.567 3.750 1.00 98.12 91 LEU A N 1
ATOM 660 C CA . LEU A 1 91 ? -4.978 -0.580 4.602 1.00 98.12 91 LEU A CA 1
ATOM 661 C C . LEU A 1 91 ? -6.001 0.037 5.554 1.00 98.12 91 LEU A C 1
ATOM 663 O O . LEU A 1 91 ? -5.745 0.032 6.751 1.00 98.12 91 LEU A O 1
ATOM 667 N N . THR A 1 92 ? -7.182 0.427 5.061 1.00 98.25 92 THR A N 1
ATOM 668 C CA . THR A 1 92 ? -8.295 0.901 5.903 1.00 98.25 92 THR A CA 1
ATOM 669 C C . THR A 1 92 ? -8.644 -0.125 6.976 1.00 98.25 92 THR A C 1
ATOM 671 O O . THR A 1 92 ? -8.635 0.182 8.160 1.00 98.25 92 THR A O 1
ATOM 674 N N . THR A 1 93 ? -8.851 -1.385 6.577 1.00 98.44 93 THR A N 1
ATOM 675 C CA . THR A 1 93 ? -9.179 -2.458 7.530 1.00 98.44 93 THR A CA 1
ATOM 676 C C . THR A 1 93 ? -8.072 -2.650 8.571 1.00 98.44 93 THR A C 1
ATOM 678 O O . THR A 1 93 ? -8.347 -2.899 9.741 1.00 98.44 93 THR A O 1
ATOM 681 N N . ALA A 1 94 ? -6.807 -2.575 8.151 1.00 98.25 94 ALA A N 1
ATOM 682 C CA . ALA A 1 94 ? -5.676 -2.727 9.055 1.00 98.25 94 ALA A CA 1
ATOM 683 C C . ALA A 1 94 ? -5.551 -1.547 10.029 1.00 98.25 94 ALA A C 1
ATOM 685 O O . ALA A 1 94 ? -5.229 -1.785 11.190 1.00 98.25 94 ALA A O 1
ATOM 686 N N . ALA A 1 95 ? -5.811 -0.322 9.567 1.00 97.88 95 ALA A N 1
ATOM 687 C CA . ALA A 1 95 ? -5.812 0.882 10.390 1.00 97.88 95 ALA A CA 1
ATOM 688 C C . ALA A 1 95 ? -6.915 0.817 11.450 1.00 97.88 95 ALA A C 1
ATOM 690 O O . ALA A 1 95 ? -6.616 0.934 12.634 1.00 97.88 95 ALA A O 1
ATOM 691 N N . ASP A 1 96 ? -8.149 0.495 11.046 1.00 98.00 96 ASP A N 1
ATOM 692 C CA . ASP A 1 96 ? -9.283 0.347 11.966 1.00 98.00 96 ASP A CA 1
ATOM 693 C C . ASP A 1 96 ? -8.992 -0.677 13.071 1.00 98.00 96 ASP A C 1
ATOM 695 O O . ASP A 1 96 ? -9.285 -0.446 14.242 1.00 98.00 96 ASP A O 1
ATOM 699 N N . VAL A 1 97 ? -8.398 -1.821 12.710 1.00 98.19 97 VAL A N 1
ATOM 700 C CA . VAL A 1 97 ? -8.043 -2.870 13.677 1.00 98.19 97 VAL A CA 1
ATOM 701 C C . VAL A 1 97 ? -6.920 -2.426 14.611 1.00 98.19 97 VAL A C 1
ATOM 703 O O . VAL A 1 97 ? -6.988 -2.738 15.799 1.00 98.19 97 VAL A O 1
ATOM 706 N N . ALA A 1 98 ? -5.896 -1.743 14.092 1.00 97.31 98 ALA A N 1
ATOM 707 C CA . ALA A 1 98 ? -4.763 -1.278 14.890 1.00 97.31 98 ALA A CA 1
ATOM 708 C C . ALA A 1 98 ? -5.206 -0.241 15.929 1.00 97.31 98 ALA A C 1
ATOM 710 O O . ALA A 1 98 ? -4.925 -0.425 17.110 1.00 97.31 98 ALA A O 1
ATOM 711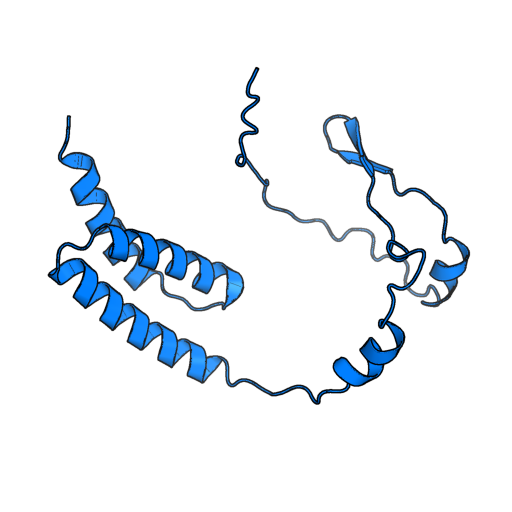 N N . ILE A 1 99 ? -5.983 0.758 15.498 1.00 95.56 99 ILE A N 1
ATOM 712 C CA . ILE A 1 99 ? -6.546 1.803 16.364 1.00 95.56 99 ILE A CA 1
ATOM 713 C C . ILE A 1 99 ? -7.482 1.180 17.405 1.00 95.56 99 ILE A C 1
ATOM 715 O O . ILE A 1 99 ? -7.316 1.376 18.601 1.00 95.56 99 ILE A O 1
ATOM 719 N N . ALA A 1 100 ? -8.430 0.334 16.986 1.00 96.00 100 ALA A N 1
ATOM 720 C CA . ALA A 1 100 ? -9.370 -0.291 17.922 1.00 96.00 100 ALA A CA 1
ATOM 721 C C . ALA A 1 100 ? -8.702 -1.215 18.960 1.00 96.00 100 ALA A C 1
ATOM 723 O O . ALA A 1 100 ? -9.337 -1.566 19.958 1.00 96.00 100 ALA A O 1
ATOM 724 N N . SER A 1 101 ? -7.469 -1.655 18.700 1.00 96.19 101 SER A N 1
ATOM 725 C CA . SER A 1 101 ? -6.707 -2.538 19.584 1.00 96.19 101 SER A CA 1
ATOM 726 C C . SER A 1 101 ? -5.617 -1.816 20.378 1.00 96.19 101 SER A C 1
ATOM 728 O O . SER A 1 101 ? -4.934 -2.505 21.134 1.00 96.19 101 SER A O 1
ATOM 730 N N . ASP A 1 102 ? -5.461 -0.493 20.223 1.00 93.81 102 ASP A N 1
ATOM 731 C CA . ASP A 1 102 ? -4.406 0.296 20.883 1.00 93.81 102 ASP A CA 1
ATOM 732 C C . ASP A 1 102 ? -2.994 -0.268 20.572 1.00 93.81 102 ASP A C 1
ATOM 734 O O . ASP A 1 102 ? -2.135 -0.413 21.439 1.00 93.81 102 ASP A O 1
ATOM 738 N N . ASP A 1 103 ? -2.777 -0.734 19.331 1.00 96.06 103 ASP A N 1
ATOM 739 C CA . ASP A 1 103 ? -1.507 -1.344 18.905 1.00 96.06 103 ASP A CA 1
ATOM 740 C C . ASP A 1 103 ? -0.595 -0.295 18.254 1.00 96.06 103 ASP A C 1
ATOM 742 O O . ASP A 1 103 ? -0.513 -0.188 17.025 1.00 96.06 103 ASP A O 1
ATOM 746 N N . ASP A 1 104 ? 0.112 0.470 19.085 1.00 92.75 104 ASP A N 1
ATOM 747 C CA . ASP A 1 104 ? 0.974 1.584 18.655 1.00 92.75 104 ASP A CA 1
ATOM 748 C C . ASP A 1 104 ? 2.055 1.161 17.660 1.00 92.75 104 ASP A C 1
ATOM 750 O O . ASP A 1 104 ? 2.323 1.831 16.661 1.00 92.75 104 ASP A O 1
ATOM 754 N N . VAL A 1 105 ? 2.669 -0.003 17.897 1.00 94.38 105 VAL A N 1
ATOM 755 C CA . VAL A 1 105 ? 3.707 -0.548 17.011 1.00 94.38 105 VAL A CA 1
ATOM 756 C C . VAL A 1 105 ? 3.111 -0.814 15.632 1.00 94.38 105 VAL A C 1
ATOM 758 O O . VAL A 1 105 ? 3.753 -0.586 14.594 1.00 94.38 105 VAL A O 1
ATOM 761 N N . ARG A 1 106 ? 1.866 -1.298 15.596 1.00 97.00 106 ARG A N 1
ATOM 762 C CA . ARG A 1 106 ? 1.158 -1.505 14.342 1.00 97.00 106 ARG A CA 1
ATOM 763 C C . ARG A 1 106 ? 0.770 -0.186 13.682 1.00 97.00 106 ARG A C 1
ATOM 765 O O . ARG A 1 106 ? 0.943 -0.109 12.463 1.00 97.00 106 ARG A O 1
ATOM 772 N N . VAL A 1 107 ? 0.308 0.811 14.436 1.00 97.12 107 VAL A N 1
ATOM 773 C CA . VAL A 1 107 ? -0.005 2.164 13.937 1.00 97.12 107 VAL A CA 1
ATOM 774 C C . VAL A 1 107 ? 1.229 2.800 13.285 1.00 97.12 107 VAL A C 1
ATOM 776 O O . VAL A 1 107 ? 1.172 3.163 12.109 1.00 97.12 107 VAL A O 1
ATOM 779 N N . GLU A 1 108 ? 2.382 2.804 13.960 1.00 95.81 108 GLU A N 1
ATOM 780 C CA . GLU A 1 108 ? 3.645 3.340 13.420 1.00 95.81 108 GLU A CA 1
ATOM 781 C C . GLU A 1 108 ? 4.079 2.600 12.142 1.00 95.81 108 GLU A C 1
ATOM 783 O O . GLU A 1 108 ? 4.510 3.194 11.148 1.00 95.81 108 GLU A O 1
ATOM 788 N N . THR A 1 109 ? 3.923 1.274 12.121 1.00 97.56 109 THR A N 1
ATOM 789 C CA . THR A 1 109 ? 4.223 0.479 10.923 1.00 97.56 109 THR A CA 1
ATOM 790 C C . THR A 1 109 ? 3.310 0.862 9.756 1.00 97.56 109 THR A C 1
ATOM 792 O O . THR A 1 109 ? 3.766 0.935 8.615 1.00 97.56 109 THR A O 1
ATOM 795 N N . LEU A 1 110 ? 2.018 1.080 10.013 1.00 98.00 110 LEU A N 1
ATOM 796 C CA . LEU A 1 110 ? 1.052 1.458 8.981 1.00 98.00 110 LEU A CA 1
ATOM 797 C C . LEU A 1 110 ? 1.293 2.875 8.447 1.00 98.00 110 LEU A C 1
ATOM 799 O O . LEU A 1 110 ? 1.137 3.078 7.244 1.00 98.00 110 LEU A O 1
ATOM 803 N N . LEU A 1 111 ? 1.751 3.811 9.281 1.00 97.56 111 LEU A N 1
ATOM 804 C CA . LEU A 1 111 ? 2.173 5.145 8.838 1.00 97.56 111 LEU A CA 1
ATOM 805 C C . LEU A 1 111 ? 3.330 5.083 7.839 1.00 97.56 111 LEU A C 1
ATOM 807 O O . LEU A 1 111 ? 3.250 5.673 6.762 1.00 97.56 111 LEU A O 1
ATOM 811 N N . ASN A 1 112 ? 4.366 4.295 8.137 1.00 96.94 112 ASN A N 1
ATOM 812 C CA . ASN A 1 112 ? 5.474 4.082 7.201 1.00 96.94 112 ASN A CA 1
ATOM 813 C C . ASN A 1 112 ? 4.988 3.503 5.861 1.00 96.94 112 ASN A C 1
ATOM 815 O O . ASN A 1 112 ? 5.411 3.949 4.796 1.00 96.94 112 ASN A O 1
ATOM 819 N N . VAL A 1 113 ? 4.043 2.557 5.908 1.00 98.12 113 VAL A N 1
ATOM 820 C CA . VAL A 1 113 ? 3.428 1.994 4.698 1.00 98.12 113 VAL A CA 1
ATOM 821 C C . VAL A 1 113 ? 2.657 3.055 3.909 1.00 98.12 113 VAL A C 1
ATOM 823 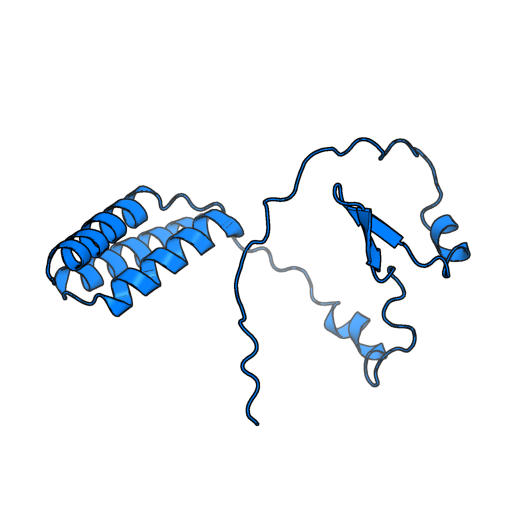O O . VAL A 1 113 ? 2.709 3.027 2.681 1.00 98.12 113 VAL A O 1
ATOM 826 N N . CYS A 1 114 ? 1.975 3.997 4.567 1.00 98.00 114 CYS A N 1
ATOM 827 C CA . CYS A 1 114 ? 1.298 5.093 3.869 1.00 98.00 114 CYS A CA 1
ATOM 828 C C . CYS A 1 114 ? 2.296 5.940 3.069 1.00 98.00 114 CYS A C 1
ATOM 830 O O . CYS A 1 114 ? 2.093 6.154 1.874 1.00 98.00 114 CYS A O 1
ATOM 832 N N . PHE A 1 115 ? 3.422 6.323 3.681 1.00 96.50 115 PHE A N 1
ATOM 833 C CA . PHE A 1 115 ? 4.476 7.069 2.987 1.00 96.50 115 PHE A CA 1
ATOM 834 C C . PHE A 1 115 ? 5.085 6.290 1.819 1.00 96.50 115 PHE A C 1
ATOM 836 O O . PHE A 1 115 ? 5.322 6.866 0.754 1.00 96.50 115 PHE A O 1
ATOM 843 N N . ASP A 1 116 ? 5.309 4.985 1.982 1.00 97.25 116 ASP A N 1
ATOM 844 C CA . ASP A 1 116 ? 5.807 4.142 0.894 1.00 97.25 116 ASP A CA 1
ATOM 845 C C . ASP A 1 116 ? 4.817 4.084 -0.280 1.00 97.25 116 ASP A C 1
ATOM 847 O O . ASP A 1 116 ? 5.230 4.137 -1.441 1.00 97.25 116 ASP A O 1
ATOM 851 N N . LEU A 1 117 ? 3.513 3.995 -0.007 1.00 96.69 117 LEU A N 1
ATOM 852 C CA . LEU A 1 117 ? 2.482 3.938 -1.045 1.00 96.69 117 LEU A CA 1
ATOM 853 C C . LEU A 1 117 ? 2.352 5.256 -1.813 1.00 96.69 117 LEU A C 1
ATOM 855 O O . LEU A 1 117 ? 2.310 5.236 -3.045 1.00 96.69 117 LEU A O 1
ATOM 859 N N . GLU A 1 118 ? 2.357 6.386 -1.113 1.00 94.88 118 GLU A N 1
ATOM 860 C CA . GLU A 1 118 ? 2.315 7.713 -1.737 1.00 94.88 118 GLU A CA 1
ATOM 861 C C . GLU A 1 118 ? 3.586 7.979 -2.558 1.00 94.88 118 GLU A C 1
ATOM 863 O O . GLU A 1 118 ? 3.522 8.521 -3.660 1.00 94.88 118 GLU A O 1
ATOM 868 N N . THR A 1 119 ? 4.746 7.539 -2.060 1.00 96.25 119 THR A N 1
ATOM 869 C CA . THR A 1 119 ? 6.043 7.779 -2.711 1.00 96.25 119 THR A CA 1
ATOM 870 C C . THR A 1 119 ? 6.268 6.879 -3.924 1.00 96.25 119 THR A C 1
ATOM 872 O O . THR A 1 119 ? 6.752 7.338 -4.960 1.00 96.25 119 THR A O 1
ATOM 875 N N . TRP A 1 120 ? 5.975 5.583 -3.799 1.00 95.00 120 TRP A N 1
ATOM 876 C CA . TRP A 1 120 ? 6.404 4.577 -4.778 1.00 95.00 120 TRP A CA 1
ATOM 877 C C . TRP A 1 120 ? 5.270 4.011 -5.628 1.00 95.00 120 TRP A C 1
ATOM 879 O O . TRP A 1 120 ? 5.541 3.461 -6.700 1.00 95.00 120 TRP A O 1
ATOM 889 N N . ALA A 1 121 ? 4.023 4.098 -5.162 1.00 90.25 121 ALA A N 1
ATOM 890 C CA . ALA A 1 121 ? 2.879 3.469 -5.816 1.00 90.25 121 ALA A CA 1
ATOM 891 C C . ALA A 1 121 ? 1.845 4.462 -6.374 1.00 90.25 121 ALA A C 1
ATOM 893 O O . ALA A 1 121 ? 0.947 4.005 -7.079 1.00 90.25 121 ALA A O 1
ATOM 894 N N . ASP A 1 122 ? 1.993 5.770 -6.114 1.00 90.12 122 ASP A N 1
ATOM 895 C CA . ASP A 1 122 ? 1.052 6.829 -6.532 1.00 90.12 122 ASP A CA 1
ATOM 896 C C . ASP A 1 122 ? -0.393 6.529 -6.082 1.00 90.12 122 ASP A C 1
ATOM 898 O O . ASP A 1 122 ? -1.361 6.710 -6.821 1.00 90.12 122 ASP A O 1
ATOM 902 N N . VAL A 1 123 ? -0.535 5.980 -4.870 1.00 95.56 123 VAL A N 1
ATOM 903 C CA . VAL A 1 123 ? -1.833 5.689 -4.248 1.00 95.56 123 VAL A CA 1
ATOM 904 C C . VAL A 1 123 ? -2.100 6.748 -3.188 1.00 95.56 123 VAL A C 1
ATOM 906 O O . VAL A 1 123 ? -1.323 6.878 -2.246 1.00 95.56 123 VAL A O 1
ATOM 909 N N . ASP A 1 124 ? -3.204 7.480 -3.331 1.00 94.19 124 ASP A N 1
ATOM 910 C CA . ASP A 1 124 ? -3.633 8.455 -2.329 1.00 94.19 124 ASP A CA 1
ATOM 911 C C . ASP A 1 124 ? -4.230 7.736 -1.115 1.00 94.19 124 ASP A C 1
ATOM 913 O O . ASP A 1 124 ? -5.306 7.141 -1.187 1.00 94.19 124 ASP A O 1
ATOM 917 N N . VAL A 1 125 ? -3.505 7.780 -0.001 1.00 97.06 125 VAL A N 1
ATOM 918 C CA . VAL A 1 125 ? -3.925 7.229 1.294 1.00 97.06 125 VAL A CA 1
ATOM 919 C C . VAL A 1 125 ? -3.927 8.299 2.383 1.00 97.06 125 VAL A C 1
ATOM 921 O O . VAL A 1 125 ? -3.994 7.965 3.567 1.00 97.06 125 VAL A O 1
ATOM 924 N N . THR A 1 126 ? -3.929 9.577 1.986 1.00 96.56 126 THR A N 1
ATOM 925 C CA . THR A 1 126 ? -3.846 10.744 2.876 1.00 96.56 126 THR A CA 1
ATOM 926 C C . THR A 1 126 ? -4.843 10.646 4.030 1.00 96.56 126 THR A C 1
ATOM 928 O O . THR A 1 126 ? -4.466 10.776 5.185 1.00 96.56 126 THR A O 1
ATOM 931 N N . GLY A 1 127 ? -6.107 10.316 3.742 1.00 96.38 127 GLY A N 1
ATOM 932 C CA . GLY A 1 127 ? -7.138 10.222 4.780 1.00 96.38 127 GLY A CA 1
ATOM 933 C C . GLY A 1 127 ? -6.896 9.113 5.812 1.00 96.38 127 GLY A C 1
ATOM 934 O O . GLY A 1 127 ? -7.248 9.282 6.974 1.00 96.38 127 GLY A O 1
ATOM 935 N N . ILE A 1 128 ? -6.285 7.994 5.410 1.00 97.19 128 ILE A N 1
ATOM 936 C CA . ILE A 1 128 ? -5.944 6.896 6.329 1.00 97.19 128 ILE A CA 1
ATOM 937 C C . ILE A 1 128 ? -4.693 7.260 7.134 1.00 97.19 128 ILE A C 1
ATOM 939 O O . ILE A 1 128 ? -4.624 6.970 8.326 1.00 97.19 128 ILE A O 1
ATOM 943 N N . ARG A 1 129 ? -3.713 7.907 6.490 1.00 97.31 129 ARG A N 1
ATOM 944 C CA . ARG A 1 129 ? -2.500 8.397 7.149 1.00 97.31 129 ARG A CA 1
ATOM 945 C C . ARG A 1 129 ? -2.850 9.401 8.240 1.00 97.31 129 ARG A C 1
ATOM 947 O O . ARG A 1 129 ? -2.438 9.197 9.371 1.00 97.31 129 ARG A O 1
ATOM 954 N N . ASP A 1 130 ? -3.652 10.413 7.921 1.00 96.62 130 ASP A N 1
ATOM 955 C CA . ASP A 1 130 ? -4.040 11.457 8.873 1.00 96.62 130 ASP A CA 1
ATOM 956 C C . ASP A 1 130 ? -4.768 10.847 10.095 1.00 96.62 130 ASP A C 1
ATOM 958 O O . ASP A 1 130 ? -4.485 11.213 11.231 1.00 96.62 130 ASP A O 1
ATOM 962 N N . GLN A 1 131 ? -5.623 9.834 9.890 1.00 95.06 131 GLN A N 1
ATOM 963 C CA . GLN A 1 131 ? -6.271 9.096 10.986 1.00 95.06 131 GLN A CA 1
ATOM 964 C C . GLN A 1 131 ? -5.263 8.363 11.892 1.00 95.06 131 GLN A C 1
ATOM 966 O O . GLN A 1 131 ? -5.430 8.332 13.108 1.00 95.06 131 GLN A O 1
ATOM 971 N N . LEU A 1 132 ? -4.236 7.741 11.308 1.00 95.81 132 LEU A N 1
ATOM 972 C CA . LEU A 1 132 ? -3.182 7.057 12.061 1.00 95.81 132 LEU A CA 1
ATOM 973 C C . LEU A 1 132 ? -2.231 8.046 12.758 1.00 95.81 132 LEU A C 1
ATOM 975 O O . LEU A 1 132 ? -1.709 7.725 13.824 1.00 95.81 132 LEU A O 1
ATOM 979 N N . GLU A 1 133 ? -1.989 9.222 12.171 1.00 95.12 133 GLU A N 1
ATOM 980 C CA . GLU A 1 133 ? -1.191 10.295 12.780 1.00 95.12 133 GLU A CA 1
ATOM 981 C C . GLU A 1 133 ? -1.898 10.871 14.006 1.00 95.12 133 GLU A C 1
ATOM 983 O O . GLU A 1 133 ? -1.256 11.025 15.041 1.00 95.12 133 GLU A O 1
ATOM 988 N N . ASP A 1 134 ? -3.206 11.121 13.925 1.00 92.56 134 ASP A N 1
ATOM 989 C CA . ASP A 1 134 ? -3.994 11.593 15.069 1.00 92.56 134 ASP A CA 1
ATOM 990 C C . ASP A 1 134 ? -3.889 10.624 16.263 1.00 92.56 134 ASP A C 1
ATOM 992 O O . ASP A 1 134 ? -3.609 11.058 17.380 1.00 92.56 134 ASP A O 1
ATOM 996 N N . GLU A 1 135 ? -4.020 9.313 16.022 1.00 90.50 135 GLU A N 1
ATOM 997 C CA . GLU A 1 135 ? -3.855 8.282 17.060 1.00 90.50 135 GLU A CA 1
ATOM 998 C C . GLU A 1 135 ? -2.421 8.256 17.618 1.00 90.50 135 GLU A C 1
ATOM 1000 O O . GLU A 1 135 ? -2.193 8.263 18.827 1.00 90.50 135 GLU A O 1
ATOM 1005 N N . SER A 1 136 ? -1.428 8.281 16.724 1.00 85.38 136 SER A N 1
ATOM 1006 C CA . SER A 1 136 ? -0.009 8.309 17.087 1.00 85.38 136 SER A CA 1
ATOM 1007 C C . SER A 1 136 ? 0.363 9.528 17.938 1.00 85.38 136 SER A C 1
ATOM 1009 O O . SER A 1 136 ? 1.306 9.449 18.733 1.00 85.38 136 SER A O 1
ATOM 1011 N N . LEU A 1 137 ? -0.290 10.671 17.721 1.00 75.88 137 LEU A N 1
ATOM 1012 C CA . LEU A 1 137 ? -0.005 11.916 18.428 1.00 75.88 137 LEU A CA 1
ATOM 1013 C C . LEU A 1 137 ? -0.612 11.929 19.834 1.00 75.88 137 LEU A C 1
ATOM 1015 O O . LEU A 1 137 ? 0.037 12.468 20.735 1.00 75.88 137 LEU A O 1
ATOM 1019 N N . ASP A 1 138 ? -1.772 11.294 20.042 1.00 65.81 138 ASP A N 1
ATOM 1020 C CA . ASP A 1 138 ? -2.424 11.185 21.361 1.00 65.81 138 ASP A CA 1
ATOM 1021 C C . ASP A 1 138 ? -1.546 10.413 22.367 1.00 65.81 138 ASP A C 1
ATOM 1023 O O . ASP A 1 138 ? -1.468 10.756 23.548 1.00 65.81 138 ASP A O 1
ATOM 1027 N N . TYR A 1 139 ? -0.751 9.453 21.886 1.00 57.94 139 TYR A N 1
ATOM 1028 C CA . TYR A 1 139 ? 0.226 8.741 22.716 1.00 57.94 139 TYR A CA 1
ATOM 1029 C C . TYR A 1 139 ? 1.434 9.611 23.126 1.00 57.94 139 TYR A C 1
ATOM 1031 O O . TYR A 1 139 ? 2.050 9.391 24.172 1.00 57.94 139 TYR A O 1
ATOM 1039 N N . SER A 1 140 ? 1.792 10.625 22.328 1.00 58.19 140 SER A N 1
ATOM 1040 C CA . SER A 1 140 ? 2.977 11.462 22.583 1.00 58.19 140 SER A CA 1
ATOM 1041 C C . SER A 1 140 ? 2.766 12.547 23.649 1.00 58.19 140 SER A C 1
ATOM 1043 O O . SER A 1 140 ? 3.744 13.007 24.240 1.00 58.19 140 SER A O 1
ATOM 1045 N N . ASP A 1 141 ? 1.513 12.917 23.939 1.00 58.41 141 ASP A N 1
ATOM 1046 C CA . ASP A 1 141 ? 1.153 13.949 24.930 1.00 58.41 141 ASP A CA 1
ATOM 1047 C C . ASP A 1 141 ? 0.936 13.364 26.351 1.00 58.41 141 ASP A C 1
ATOM 1049 O O . ASP A 1 141 ? 0.644 14.089 27.305 1.00 58.41 141 ASP A O 1
ATOM 1053 N N . GLY A 1 142 ? 1.097 12.040 26.511 1.00 54.12 142 GLY A N 1
ATOM 1054 C CA . GLY A 1 142 ? 0.752 11.285 27.722 1.00 54.12 142 GLY A CA 1
ATOM 1055 C C . GLY A 1 142 ? 1.872 10.988 28.734 1.00 54.12 142 GLY A C 1
ATOM 1056 O O . GLY A 1 142 ? 1.554 10.473 29.807 1.00 54.12 142 GLY A O 1
ATOM 1057 N N . ASP A 1 143 ? 3.151 11.293 28.465 1.00 46.03 143 ASP A N 1
ATOM 1058 C CA . ASP A 1 143 ? 4.247 10.987 29.410 1.00 46.03 143 ASP A CA 1
ATOM 1059 C C . ASP A 1 143 ? 5.370 12.048 29.443 1.00 46.03 143 ASP A C 1
ATOM 1061 O O . ASP A 1 143 ? 6.330 11.986 28.673 1.00 46.03 143 ASP A O 1
ATOM 1065 N N . HIS A 1 144 ? 5.257 12.990 30.394 1.00 43.47 144 HIS A N 1
ATOM 1066 C CA . HIS A 1 144 ? 6.348 13.549 31.217 1.00 43.47 144 HIS A CA 1
ATOM 1067 C C . HIS A 1 144 ? 5.820 14.092 32.556 1.00 43.47 144 HIS A C 1
ATOM 1069 O O . HIS A 1 144 ? 4.953 14.995 32.549 1.00 43.47 144 HIS A O 1
#

Mean predicted aligned error: 17.19 Å

pLDDT: mean 72.92, std 22.66, range [28.78, 98.44]

Foldseek 3Di:
DDDDDDPDDDDDDDDDDPPPPPPDDDDPCVVVVPPPDQDFDADPVRDTDTDDPPCVPVDDPPPCVCVVVVVPDDDDDDPLVVVLVVCLVVLLVQLVVCLVVVPLVSLVVSLVVCVCCVPPSVRDNPVSNVSSVVSNVVVVVPDD

Secondary structure (DSSP, 8-state):
-----------PPP---------TT--TTGGGGGTT--EEEE-TT--EEEEPPTT--SSPPTTGGGHHHHS-PPPPPP-HHHHHHHHHHHHHHHHHHHHHTT-HHHHHHHHHHHHHHHHHT----HHHHHHHHHHHHHTTTS--

Radius of gyration: 23.77 Å; Cα contacts (8 Å, |Δi|>4): 64; chains: 1; bounding box: 48×40×64 Å